Protein AF-A0A4R0TXM8-F1 (afdb_monomer)

Foldseek 3Di:
DDDDDDDDDPDDDPDPPDWFKKKKWFFDFDADPPRDGDDTHPVDTDIDIATWDKDFDDQDPPPDDDDPPPDRFGKIKIKGQPLPDDDAAQIWMAGPNWTKGFHAGWDQDADPPPRDGGIIMTMITTDDDDD

Secondary structure (DSSP, 8-state):
------------SS--SSPEEEEEEEEEEEE-TTS-EEEEEEEEEEEEEEEEEEEEPPPP---SS-SS------EEEEEES-TT----TT-EEEETTEEEEE-SPPB----TTT-----EEEEEEE-----

Structure (mmCIF, N/CA/C/O backbone):
data_AF-A0A4R0TXM8-F1
#
_entry.id   AF-A0A4R0TXM8-F1
#
loop_
_atom_site.group_PDB
_atom_site.id
_atom_site.type_symbol
_atom_site.label_atom_id
_atom_site.label_alt_id
_atom_site.label_comp_id
_atom_site.label_asym_id
_atom_site.label_entity_id
_atom_site.label_seq_id
_atom_site.pdbx_PDB_ins_code
_atom_site.Cartn_x
_atom_site.Cartn_y
_atom_site.Cartn_z
_atom_site.occupancy
_atom_site.B_iso_or_equiv
_atom_site.auth_seq_id
_atom_site.auth_comp_id
_atom_site.auth_asym_id
_atom_site.auth_atom_id
_atom_site.pdbx_PDB_model_num
ATOM 1 N N . MET A 1 1 ? 38.675 -36.722 -15.580 1.00 37.25 1 MET A N 1
ATOM 2 C CA . MET A 1 1 ? 37.776 -35.815 -14.841 1.00 37.25 1 MET A CA 1
ATOM 3 C C . MET A 1 1 ? 36.742 -35.342 -15.838 1.00 37.25 1 MET A C 1
ATOM 5 O O . MET A 1 1 ? 37.075 -34.508 -16.662 1.00 37.25 1 MET A O 1
ATOM 9 N N . ASN A 1 2 ? 35.555 -35.946 -15.810 1.00 38.28 2 ASN A N 1
ATOM 10 C CA . ASN A 1 2 ? 34.403 -35.524 -16.599 1.00 38.28 2 ASN A CA 1
ATOM 11 C C . ASN A 1 2 ? 33.319 -35.141 -15.596 1.00 38.28 2 ASN A C 1
ATOM 13 O O . ASN A 1 2 ? 32.931 -35.982 -14.789 1.00 38.28 2 ASN A O 1
ATOM 17 N N . PHE A 1 3 ? 32.871 -33.893 -15.644 1.00 38.62 3 PHE A N 1
ATOM 18 C CA . PHE A 1 3 ? 31.645 -33.450 -14.994 1.00 38.62 3 PHE A CA 1
ATOM 19 C C . PHE A 1 3 ? 30.861 -32.647 -16.024 1.00 38.62 3 PHE A C 1
ATOM 21 O O . PHE A 1 3 ? 30.883 -31.421 -16.038 1.00 38.62 3 PHE A O 1
ATOM 28 N N . GLU A 1 4 ? 30.225 -33.376 -16.933 1.00 55.84 4 GLU A N 1
ATOM 29 C CA . GLU A 1 4 ? 29.001 -32.914 -17.569 1.00 55.84 4 GLU A CA 1
ATOM 30 C C . GLU A 1 4 ? 27.861 -33.569 -16.790 1.00 55.84 4 GLU A C 1
ATOM 32 O O . GLU A 1 4 ? 27.666 -34.774 -16.913 1.00 55.84 4 GLU A O 1
ATOM 37 N N . ASP A 1 5 ? 27.168 -32.807 -15.944 1.00 40.12 5 ASP A N 1
ATOM 38 C CA . ASP A 1 5 ? 25.752 -33.039 -15.650 1.00 40.12 5 ASP A CA 1
ATOM 39 C C . ASP A 1 5 ? 25.155 -31.794 -14.974 1.00 40.12 5 ASP A C 1
ATOM 41 O O . ASP A 1 5 ? 25.693 -31.318 -13.978 1.00 40.12 5 ASP A O 1
ATOM 45 N N . SER A 1 6 ? 24.084 -31.275 -15.585 1.00 38.06 6 SER A N 1
ATOM 46 C CA . SER A 1 6 ? 22.894 -30.633 -15.004 1.00 38.06 6 SER A CA 1
ATOM 47 C C . SER A 1 6 ? 23.074 -29.690 -13.793 1.00 38.06 6 SER A C 1
ATOM 49 O O . SER A 1 6 ? 23.612 -30.041 -12.755 1.00 38.06 6 SER A O 1
ATOM 51 N N . VAL A 1 7 ? 22.528 -28.473 -13.797 1.00 38.50 7 VAL A N 1
ATOM 52 C CA . VAL A 1 7 ? 21.083 -28.251 -13.647 1.00 38.50 7 VAL A CA 1
ATOM 53 C C . VAL A 1 7 ? 20.725 -26.800 -14.020 1.00 38.50 7 VAL A C 1
ATOM 55 O O . VAL A 1 7 ? 21.349 -25.837 -13.583 1.00 38.50 7 VAL A O 1
ATOM 58 N N . LEU A 1 8 ? 19.677 -26.698 -14.835 1.00 42.28 8 LEU A N 1
ATOM 59 C CA . LEU A 1 8 ? 18.726 -25.598 -15.015 1.00 42.28 8 LEU A CA 1
ATOM 60 C C . LEU A 1 8 ? 18.584 -24.641 -13.814 1.00 42.28 8 LEU A C 1
ATOM 62 O O . LEU A 1 8 ? 18.239 -25.068 -12.718 1.00 42.28 8 LEU A O 1
ATOM 66 N N . GLY A 1 9 ? 18.716 -23.334 -14.045 1.00 36.84 9 GLY A N 1
ATOM 67 C CA . GLY A 1 9 ? 18.382 -22.339 -13.023 1.00 36.84 9 GLY A CA 1
ATOM 68 C C . GLY A 1 9 ? 18.634 -20.894 -13.436 1.00 36.84 9 GLY A C 1
ATOM 69 O O . GLY A 1 9 ? 19.246 -20.146 -12.683 1.00 36.84 9 GLY A O 1
ATOM 70 N N . MET A 1 10 ? 18.179 -20.474 -14.621 1.00 41.38 10 MET A N 1
ATOM 71 C CA . MET A 1 10 ? 18.057 -19.043 -14.939 1.00 41.38 10 MET A CA 1
ATOM 72 C C . MET A 1 10 ? 16.809 -18.448 -14.268 1.00 41.38 10 MET A C 1
ATOM 74 O O . MET A 1 10 ? 15.976 -17.863 -14.934 1.00 41.38 10 MET A O 1
ATOM 78 N N . GLU A 1 11 ? 16.646 -18.631 -12.960 1.00 50.06 11 GLU A N 1
ATOM 79 C CA . GLU A 1 11 ? 15.506 -18.130 -12.184 1.00 50.06 11 GLU A CA 1
ATOM 80 C C . GLU A 1 11 ? 15.978 -17.932 -10.733 1.00 50.06 11 GLU A C 1
ATOM 82 O O . GLU A 1 11 ? 15.887 -18.852 -9.936 1.00 50.06 11 GLU A O 1
ATOM 87 N N . THR A 1 12 ? 16.581 -16.778 -10.426 1.00 47.56 12 THR A N 1
ATOM 88 C CA . THR A 1 12 ? 16.447 -16.015 -9.161 1.00 47.56 12 THR A CA 1
ATOM 89 C C . THR A 1 12 ? 17.508 -14.912 -9.150 1.00 47.56 12 THR A C 1
ATOM 91 O O . THR A 1 12 ? 18.613 -15.076 -8.629 1.00 47.56 12 THR A O 1
ATOM 94 N N . GLY A 1 13 ? 17.186 -13.769 -9.758 1.00 48.81 13 GLY A N 1
ATOM 95 C CA . GLY A 1 13 ? 17.919 -12.534 -9.486 1.00 48.81 13 GLY A CA 1
ATOM 96 C C . GLY A 1 13 ? 17.797 -12.187 -8.001 1.00 48.81 13 GLY A C 1
ATOM 97 O O . GLY A 1 13 ? 16.721 -12.362 -7.443 1.00 48.81 13 GLY A O 1
ATOM 98 N N . LEU A 1 14 ? 18.905 -11.758 -7.381 1.00 53.94 14 LEU A N 1
ATOM 99 C CA . LEU A 1 14 ? 19.012 -11.126 -6.053 1.00 53.94 14 LEU A CA 1
ATOM 100 C C . LEU A 1 14 ? 17.761 -11.286 -5.164 1.00 53.94 14 LEU A C 1
ATOM 102 O O . LEU A 1 14 ? 16.977 -10.350 -5.008 1.00 53.94 14 LEU A O 1
ATOM 106 N N . GLY A 1 15 ? 17.554 -12.481 -4.606 1.00 58.78 15 GLY A N 1
ATOM 107 C CA . GLY A 1 15 ? 16.426 -12.722 -3.711 1.00 58.78 15 GLY A CA 1
ATOM 108 C C . GLY A 1 15 ? 16.522 -11.817 -2.481 1.00 58.78 15 GLY A C 1
ATOM 109 O O . GLY A 1 15 ? 17.543 -11.815 -1.793 1.00 58.78 15 GLY A O 1
ATOM 110 N N . MET A 1 16 ? 15.474 -11.042 -2.193 1.00 63.03 16 MET A N 1
ATOM 111 C CA . MET A 1 16 ? 15.383 -10.290 -0.940 1.00 63.03 16 MET A CA 1
ATOM 112 C C . MET A 1 16 ? 15.140 -11.286 0.202 1.00 63.03 16 MET A C 1
ATOM 114 O O . MET A 1 16 ? 14.016 -11.713 0.433 1.00 63.03 16 MET A O 1
ATOM 118 N N . SER A 1 17 ? 16.201 -11.696 0.898 1.00 69.94 17 SER A N 1
ATOM 119 C CA . SER A 1 17 ? 16.158 -12.790 1.883 1.00 69.94 17 SER A CA 1
ATOM 120 C C . SER A 1 17 ? 15.519 -12.427 3.228 1.00 69.94 17 SER A C 1
ATOM 122 O O . SER A 1 17 ? 15.364 -13.295 4.081 1.00 69.94 17 SER A O 1
ATOM 124 N N . SER A 1 18 ? 15.197 -11.153 3.451 1.00 81.44 18 SER A N 1
ATOM 125 C CA . SER A 1 18 ? 14.643 -10.642 4.708 1.00 81.44 18 SER A CA 1
ATOM 126 C C . SER A 1 18 ? 13.478 -9.697 4.423 1.00 81.44 18 SER A C 1
ATOM 128 O O . SER A 1 18 ? 13.570 -8.493 4.666 1.00 81.44 18 SER A O 1
ATOM 130 N N . LEU A 1 19 ? 12.399 -10.242 3.863 1.00 89.38 19 LEU A N 1
ATOM 131 C CA . LEU A 1 19 ? 11.154 -9.506 3.680 1.00 89.38 19 LEU A CA 1
ATOM 132 C C . LEU A 1 19 ? 10.299 -9.561 4.945 1.00 89.38 19 LEU A C 1
ATOM 134 O O . LEU A 1 19 ? 10.306 -10.538 5.692 1.00 89.38 19 LEU A O 1
ATOM 138 N N . THR A 1 20 ? 9.536 -8.499 5.158 1.00 91.81 20 THR A N 1
ATOM 139 C CA . THR A 1 20 ? 8.565 -8.398 6.240 1.00 91.81 20 THR A CA 1
ATOM 140 C C . THR A 1 20 ? 7.205 -8.873 5.728 1.00 91.81 20 THR A C 1
ATOM 142 O O . THR A 1 20 ? 6.760 -8.380 4.686 1.00 91.81 20 THR A O 1
ATOM 145 N N . PRO A 1 21 ? 6.514 -9.785 6.437 1.00 93.31 21 PRO A N 1
ATOM 146 C CA . PRO A 1 21 ? 5.146 -10.157 6.104 1.00 93.31 21 PRO A CA 1
ATOM 147 C C . PRO A 1 21 ? 4.195 -8.989 6.378 1.00 93.31 21 PRO A C 1
ATOM 149 O O . PRO A 1 21 ? 4.268 -8.326 7.413 1.00 93.31 21 PRO A O 1
ATOM 152 N N . MET A 1 22 ? 3.288 -8.745 5.441 1.00 95.31 22 MET A N 1
ATOM 153 C CA . MET A 1 22 ? 2.360 -7.620 5.454 1.00 95.31 22 MET A CA 1
ATOM 154 C C . MET A 1 22 ? 0.972 -8.065 5.007 1.00 95.31 22 MET A C 1
ATOM 156 O O . MET A 1 22 ? 0.789 -9.094 4.343 1.00 95.31 22 MET A O 1
ATOM 160 N N . ILE A 1 23 ? -0.027 -7.265 5.369 1.00 96.56 23 ILE A N 1
ATOM 161 C CA . ILE A 1 23 ? -1.412 -7.495 4.970 1.00 96.56 23 ILE A CA 1
ATOM 162 C C . ILE A 1 23 ? -1.946 -6.234 4.307 1.00 96.56 23 ILE A C 1
ATOM 164 O O . ILE A 1 23 ? -2.042 -5.197 4.953 1.00 96.56 23 ILE A O 1
ATOM 168 N N . ARG A 1 24 ? -2.343 -6.333 3.040 1.00 96.44 24 ARG A N 1
ATOM 169 C CA . ARG A 1 24 ? -3.157 -5.315 2.380 1.00 96.44 24 ARG A CA 1
ATOM 170 C C . ARG A 1 24 ? -4.618 -5.545 2.747 1.00 96.44 24 ARG A C 1
ATOM 172 O O . ARG A 1 24 ? -5.119 -6.664 2.643 1.00 96.44 24 ARG A O 1
ATOM 179 N N . GLN A 1 25 ? -5.292 -4.476 3.140 1.00 96.88 25 GLN A N 1
ATOM 180 C CA . GLN A 1 25 ? -6.727 -4.384 3.349 1.00 96.88 25 GLN A CA 1
ATOM 181 C C . GLN A 1 25 ? -7.294 -3.368 2.362 1.00 96.88 25 GLN A C 1
ATOM 183 O O . GLN A 1 25 ? -6.772 -2.258 2.245 1.00 96.88 25 GLN A O 1
ATOM 188 N N . ARG A 1 26 ? -8.372 -3.737 1.677 1.00 95.50 26 ARG A N 1
ATOM 189 C CA . ARG A 1 26 ? -9.125 -2.832 0.807 1.00 95.50 26 ARG A CA 1
ATOM 190 C C . ARG A 1 26 ? -10.576 -2.798 1.255 1.00 95.50 26 ARG A C 1
ATOM 192 O O . ARG A 1 26 ? -11.189 -3.854 1.395 1.00 95.50 26 ARG A O 1
ATOM 199 N N . ALA A 1 27 ? -11.110 -1.605 1.483 1.00 93.00 27 ALA A N 1
ATOM 200 C CA . ALA A 1 27 ? -12.522 -1.443 1.797 1.00 93.00 27 ALA A CA 1
ATOM 201 C C . ALA A 1 27 ? -13.393 -1.926 0.632 1.00 93.00 27 ALA A C 1
ATOM 203 O O . ALA A 1 27 ? -13.014 -1.814 -0.539 1.00 93.00 27 ALA A O 1
ATOM 204 N N . LYS A 1 28 ? -14.582 -2.434 0.943 1.00 90.19 28 LYS A N 1
ATOM 205 C CA . LYS A 1 28 ? -15.578 -2.708 -0.093 1.00 90.19 28 LYS A CA 1
ATOM 206 C C . LYS A 1 28 ? -16.284 -1.399 -0.452 1.00 90.19 28 LYS A C 1
ATOM 208 O O . LYS A 1 28 ? -16.637 -0.643 0.452 1.00 90.19 28 LYS A O 1
ATOM 213 N N . PRO A 1 29 ? -16.511 -1.107 -1.743 1.00 86.56 29 PRO A N 1
ATOM 214 C CA . PRO A 1 29 ? -17.255 0.085 -2.118 1.00 86.56 29 PRO A CA 1
ATOM 215 C C . PRO A 1 29 ? -18.712 -0.048 -1.662 1.00 86.56 29 PRO A C 1
ATOM 217 O O . PRO A 1 29 ? -19.369 -1.048 -1.959 1.00 86.56 29 PRO A O 1
ATOM 220 N N . VAL A 1 30 ? -19.233 0.973 -0.985 1.00 84.69 30 VAL A N 1
ATOM 221 C CA . VAL A 1 30 ? -20.664 1.095 -0.693 1.00 84.69 30 VAL A CA 1
ATOM 222 C C . VAL A 1 30 ? -21.323 1.788 -1.878 1.00 84.69 30 VAL A C 1
ATOM 224 O O . VAL A 1 30 ? -21.125 2.982 -2.122 1.00 84.69 30 VAL A O 1
ATOM 227 N N . ILE A 1 31 ? -22.081 1.011 -2.648 1.00 83.62 31 ILE A N 1
ATOM 228 C CA . ILE A 1 31 ? -22.742 1.468 -3.871 1.00 83.62 31 ILE A CA 1
ATOM 229 C C . ILE A 1 31 ? -24.186 1.843 -3.536 1.00 83.62 31 ILE A C 1
ATOM 231 O O . ILE A 1 31 ? -24.949 1.008 -3.053 1.00 83.62 31 ILE A O 1
ATOM 235 N N . GLY A 1 32 ? -24.550 3.099 -3.790 1.00 76.12 32 GLY A N 1
ATOM 236 C CA . GLY A 1 32 ? -25.921 3.588 -3.646 1.00 76.12 32 GLY A CA 1
ATOM 237 C C . GLY A 1 32 ? -26.717 3.508 -4.950 1.00 76.12 32 GLY A C 1
ATOM 238 O O . GLY A 1 32 ? -26.235 3.022 -5.981 1.00 76.12 32 GLY A O 1
ATOM 239 N N . ASP A 1 33 ? -27.942 4.030 -4.918 1.00 74.25 33 ASP A N 1
ATOM 240 C CA . ASP A 1 33 ? -28.801 4.093 -6.100 1.00 74.25 33 ASP A CA 1
ATOM 241 C C . ASP A 1 33 ? -28.110 4.868 -7.237 1.00 74.25 33 ASP A C 1
ATOM 243 O O . ASP A 1 33 ? -27.583 5.963 -7.048 1.00 74.25 33 ASP A O 1
ATOM 247 N N . GLY A 1 34 ? -28.089 4.279 -8.437 1.00 76.38 34 GLY A N 1
ATOM 248 C CA . GLY A 1 34 ? -27.414 4.855 -9.607 1.00 76.38 34 GLY A CA 1
ATOM 249 C C . GLY A 1 34 ? -25.960 4.413 -9.823 1.00 76.38 34 GLY A C 1
ATOM 250 O O . GLY A 1 34 ? -25.297 4.972 -10.692 1.00 76.38 34 GLY A O 1
ATOM 251 N N . ASN A 1 35 ? -25.475 3.394 -9.098 1.00 75.50 35 ASN A N 1
ATOM 252 C CA . ASN A 1 35 ? -24.128 2.816 -9.256 1.00 75.50 35 ASN A CA 1
ATOM 253 C C . ASN A 1 35 ? -22.979 3.780 -8.889 1.00 75.50 35 ASN A C 1
ATOM 255 O O . ASN A 1 35 ? -21.855 3.648 -9.376 1.00 75.50 35 ASN A O 1
ATOM 259 N N . LEU A 1 36 ? -23.272 4.762 -8.037 1.00 74.62 36 LEU A N 1
ATOM 260 C CA . LEU A 1 36 ? -22.299 5.701 -7.490 1.00 74.62 36 LEU A CA 1
ATOM 261 C C . LEU A 1 36 ? -21.742 5.144 -6.171 1.00 74.62 36 LE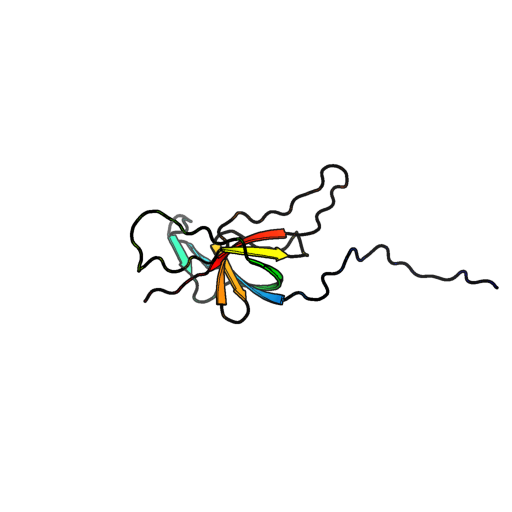U A C 1
ATOM 263 O O . LEU A 1 36 ? -22.492 4.604 -5.355 1.00 74.62 36 LEU A O 1
ATOM 267 N N . VAL A 1 37 ? -20.425 5.258 -5.979 1.00 78.06 37 VAL A N 1
ATOM 268 C CA . VAL A 1 37 ? -19.752 4.883 -4.726 1.00 78.06 37 VAL A CA 1
ATOM 269 C C . VAL A 1 37 ? -19.803 6.085 -3.791 1.00 78.06 37 VAL A C 1
ATOM 271 O O . VAL A 1 37 ? -19.278 7.144 -4.134 1.00 78.06 37 VAL A O 1
ATOM 274 N N . TYR A 1 38 ? -20.453 5.928 -2.641 1.00 75.88 38 TYR A N 1
ATOM 275 C CA . TYR A 1 38 ? -20.643 7.018 -1.676 1.00 75.88 38 TYR A CA 1
ATOM 276 C C . TYR A 1 38 ? -19.788 6.868 -0.423 1.00 75.88 38 TYR A C 1
ATOM 278 O O . TYR A 1 38 ? -19.543 7.864 0.252 1.00 75.88 38 TYR A O 1
ATOM 286 N N . ASP A 1 39 ? -19.360 5.644 -0.114 1.00 81.31 39 ASP A N 1
ATOM 287 C CA . ASP A 1 39 ? -18.600 5.343 1.094 1.00 81.31 39 ASP A CA 1
ATOM 288 C C . ASP A 1 39 ? -17.742 4.077 0.925 1.00 81.31 39 ASP A C 1
ATOM 290 O O . ASP A 1 39 ? -17.874 3.329 -0.052 1.00 81.31 39 ASP A O 1
ATOM 294 N N . GLU A 1 40 ? -16.868 3.843 1.897 1.00 85.88 40 GLU A N 1
ATOM 295 C CA . GLU A 1 40 ? -15.959 2.707 1.993 1.00 85.88 40 GLU A CA 1
ATOM 296 C C . GLU A 1 40 ? -16.295 1.853 3.225 1.00 85.88 40 GLU A C 1
ATOM 298 O O . GLU A 1 40 ? -16.121 2.285 4.365 1.00 85.88 40 GLU A O 1
ATOM 303 N N . ASP A 1 41 ? -16.725 0.606 3.014 1.00 87.44 41 ASP A N 1
ATOM 304 C CA . ASP A 1 41 ? -16.978 -0.328 4.112 1.00 87.44 41 ASP A CA 1
ATOM 305 C C . ASP A 1 41 ? -15.685 -1.034 4.538 1.00 87.44 41 ASP A C 1
ATOM 307 O O . ASP A 1 41 ? -15.130 -1.880 3.826 1.00 87.44 41 ASP A O 1
ATOM 311 N N . TRP A 1 42 ? -15.221 -0.678 5.735 1.00 89.19 42 TRP A N 1
ATOM 312 C CA . TRP A 1 42 ? -14.051 -1.255 6.396 1.00 89.19 42 TRP A CA 1
ATOM 313 C C . TRP A 1 42 ? -14.399 -2.374 7.392 1.00 89.19 42 TRP A C 1
ATOM 315 O O . TRP A 1 42 ? -13.496 -2.889 8.051 1.00 89.19 42 TRP A O 1
ATOM 325 N N . SER A 1 43 ? -15.674 -2.760 7.519 1.00 89.38 43 SER A N 1
ATOM 326 C CA . SER A 1 43 ? -16.132 -3.788 8.470 1.00 89.38 43 SER A CA 1
ATOM 327 C C . SER A 1 43 ? -15.719 -5.202 8.052 1.00 89.38 43 SER A C 1
ATOM 329 O O . SER A 1 43 ? -15.479 -6.055 8.905 1.00 89.38 43 SER A O 1
ATOM 331 N N . ASP A 1 44 ? -15.618 -5.445 6.743 1.00 90.25 44 ASP A N 1
ATOM 332 C CA . ASP A 1 44 ? -15.161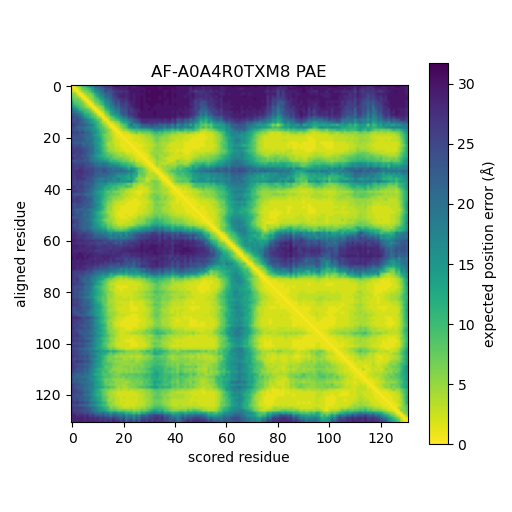 -6.707 6.148 1.00 90.25 44 ASP A CA 1
ATOM 333 C C . ASP A 1 44 ? -14.267 -6.430 4.921 1.00 90.25 44 ASP A C 1
ATOM 335 O O . ASP A 1 44 ? -14.704 -6.586 3.772 1.00 90.25 44 ASP A O 1
ATOM 339 N N . PRO A 1 45 ? -13.031 -5.941 5.141 1.00 93.94 45 PRO A N 1
ATOM 340 C CA . PRO A 1 45 ? -12.147 -5.537 4.060 1.00 93.94 45 PRO A CA 1
ATOM 341 C C . PRO A 1 45 ? -11.580 -6.749 3.313 1.00 93.94 45 PRO A C 1
ATOM 343 O O . PRO A 1 45 ? -11.312 -7.805 3.885 1.00 93.94 45 PRO A O 1
ATOM 346 N N . GLU A 1 46 ? -11.310 -6.575 2.022 1.00 95.69 46 GLU A N 1
ATOM 347 C CA . GLU A 1 46 ? -10.617 -7.571 1.211 1.00 95.69 46 GLU A CA 1
ATOM 348 C 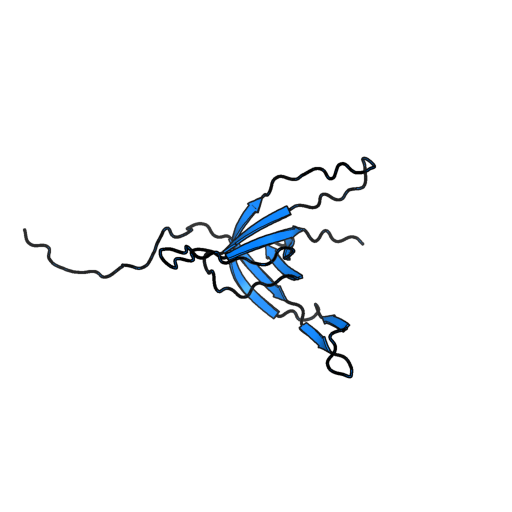C . GLU A 1 46 ? -9.150 -7.687 1.650 1.00 95.69 46 GLU A C 1
ATOM 350 O O . GLU A 1 46 ? -8.399 -6.705 1.630 1.00 95.69 46 GLU A O 1
ATOM 355 N N . ILE A 1 47 ? -8.743 -8.904 2.015 1.00 96.00 47 ILE A N 1
ATOM 356 C CA . ILE A 1 47 ? -7.424 -9.205 2.573 1.00 96.00 47 ILE A CA 1
ATOM 357 C C . ILE A 1 47 ? -6.510 -9.837 1.522 1.00 96.00 47 ILE A C 1
ATOM 359 O O . ILE A 1 47 ? -6.813 -10.904 0.990 1.00 96.00 47 ILE A O 1
ATOM 363 N N . LEU A 1 48 ? -5.328 -9.250 1.326 1.00 96.88 48 LEU A N 1
ATOM 364 C CA . LEU A 1 48 ? -4.239 -9.827 0.536 1.00 96.88 48 LEU A CA 1
ATOM 365 C C . LEU A 1 48 ? -2.960 -9.889 1.381 1.00 96.88 48 LEU A C 1
ATOM 367 O O . LEU A 1 48 ? -2.476 -8.872 1.871 1.00 96.88 48 LEU A O 1
ATOM 371 N N . ARG A 1 49 ? -2.405 -11.091 1.562 1.00 96.25 49 ARG A N 1
ATOM 372 C CA . ARG A 1 49 ? -1.133 -11.301 2.276 1.00 96.25 49 ARG A CA 1
ATOM 373 C C . ARG A 1 49 ? 0.029 -11.242 1.298 1.00 96.25 49 ARG A C 1
ATOM 375 O O . ARG A 1 49 ? -0.060 -11.823 0.219 1.00 96.25 49 ARG A O 1
ATOM 382 N N . PHE A 1 50 ? 1.105 -10.571 1.688 1.00 94.69 50 PHE A N 1
ATOM 383 C CA . PHE A 1 50 ? 2.303 -10.446 0.868 1.00 94.69 50 PHE A CA 1
ATOM 384 C C . PHE A 1 50 ? 3.540 -10.166 1.716 1.00 94.69 50 PHE A C 1
ATOM 386 O O . PHE A 1 50 ? 3.449 -9.999 2.930 1.00 94.69 50 PHE A O 1
ATOM 393 N N . GLU A 1 51 ? 4.695 -10.111 1.063 1.00 93.62 51 GLU A N 1
ATOM 394 C CA . GLU A 1 51 ? 5.972 -9.803 1.691 1.00 93.62 51 GLU A CA 1
ATOM 395 C C . GLU A 1 51 ? 6.623 -8.610 0.989 1.00 93.62 51 GLU A C 1
ATOM 397 O O . GLU A 1 51 ? 6.582 -8.497 -0.239 1.00 93.62 51 GLU A O 1
ATOM 402 N N . GLY A 1 52 ? 7.211 -7.707 1.768 1.00 92.62 52 GLY A N 1
ATOM 403 C CA . GLY A 1 52 ? 7.819 -6.485 1.253 1.00 92.62 52 GLY A CA 1
ATOM 404 C C . GLY A 1 52 ? 8.878 -5.917 2.188 1.00 92.62 52 GLY A C 1
ATOM 405 O O . GLY A 1 52 ? 9.166 -6.463 3.251 1.00 92.62 52 GLY A O 1
ATOM 406 N N . TYR A 1 53 ? 9.454 -4.794 1.792 1.00 91.06 53 TYR A N 1
ATOM 407 C CA . TYR A 1 53 ? 10.427 -4.040 2.566 1.00 91.06 53 TYR A CA 1
ATOM 408 C C . TYR A 1 53 ? 9.928 -2.608 2.769 1.00 91.06 53 TYR A C 1
ATOM 410 O O . TYR A 1 53 ? 9.406 -1.986 1.844 1.00 91.06 53 TYR A O 1
ATOM 418 N N . LEU A 1 54 ? 10.086 -2.094 3.989 1.00 89.12 54 LEU A N 1
ATOM 419 C CA . LEU A 1 54 ? 9.796 -0.705 4.327 1.00 89.12 54 LEU A CA 1
ATOM 420 C C . LEU A 1 54 ? 11.087 0.102 4.358 1.00 89.12 54 LEU A C 1
ATOM 422 O O . LEU A 1 54 ? 12.012 -0.214 5.105 1.00 89.12 54 LEU A O 1
ATOM 426 N N . TYR A 1 55 ? 11.091 1.207 3.6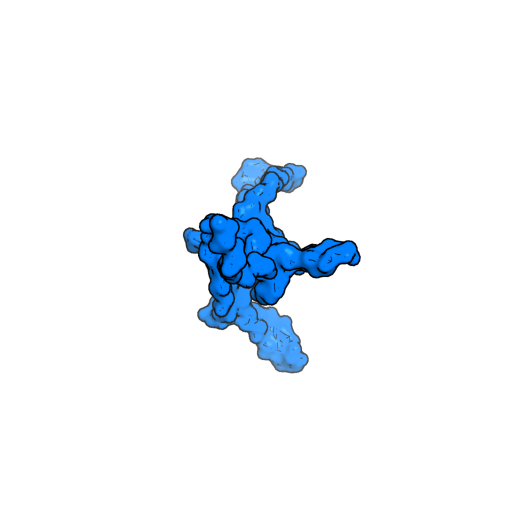29 1.00 85.00 55 TYR A N 1
ATOM 427 C CA . TYR A 1 55 ? 12.122 2.225 3.696 1.00 85.00 55 TYR A CA 1
ATOM 428 C C . TYR A 1 55 ? 11.545 3.494 4.326 1.00 85.00 55 TYR A C 1
ATOM 430 O O . TYR A 1 55 ? 10.508 3.996 3.899 1.00 85.00 55 TYR A O 1
ATOM 438 N N . SER A 1 56 ? 12.196 4.029 5.356 1.00 78.06 56 SER A N 1
ATOM 439 C CA . SER A 1 56 ? 11.807 5.331 5.909 1.00 78.06 56 SER A CA 1
ATOM 440 C C . SER A 1 56 ? 12.239 6.434 4.947 1.00 78.06 56 SER A C 1
ATOM 442 O O . SER A 1 56 ? 13.426 6.531 4.635 1.00 78.06 56 SER A O 1
ATOM 444 N N . ARG A 1 57 ? 11.303 7.279 4.498 1.00 66.69 57 ARG A N 1
ATOM 445 C CA . ARG A 1 57 ? 11.663 8.514 3.789 1.00 66.69 57 ARG A CA 1
ATOM 446 C C . ARG A 1 57 ? 12.049 9.568 4.828 1.00 66.69 57 ARG A C 1
ATOM 448 O O . ARG A 1 57 ? 11.563 9.542 5.958 1.00 66.69 57 ARG A O 1
ATOM 455 N N . SER A 1 58 ? 12.974 10.458 4.475 1.00 56.00 58 SER A N 1
ATOM 456 C CA . SER A 1 58 ? 13.350 11.577 5.342 1.00 56.00 58 SER A CA 1
ATOM 457 C C . SER A 1 58 ? 12.107 12.401 5.683 1.00 56.00 58 SER A C 1
ATOM 459 O O . SER A 1 58 ? 11.442 12.891 4.773 1.00 56.00 58 SER A O 1
ATOM 461 N N . SER A 1 59 ? 11.814 12.554 6.976 1.00 48.75 59 SER A N 1
ATOM 462 C CA . SER A 1 59 ? 10.758 13.442 7.470 1.00 48.75 59 SER A CA 1
ATOM 463 C C . SER A 1 59 ? 11.134 14.877 7.115 1.00 48.75 59 SER A C 1
ATOM 465 O O . SER A 1 59 ? 12.185 15.358 7.542 1.00 48.75 59 SER A O 1
ATOM 467 N N . VAL A 1 60 ? 10.309 15.560 6.327 1.00 49.66 60 VAL A N 1
ATOM 468 C CA . VAL A 1 60 ? 10.383 17.018 6.236 1.00 49.66 60 VAL A CA 1
ATOM 469 C C . VAL A 1 60 ? 9.488 17.569 7.337 1.00 49.66 60 VAL A C 1
ATOM 471 O O . VAL A 1 60 ? 8.287 17.314 7.341 1.00 49.66 60 VAL A O 1
ATOM 474 N N . ASP A 1 61 ? 10.066 18.286 8.306 1.00 40.78 61 ASP A N 1
ATOM 475 C CA . ASP A 1 61 ? 9.266 19.129 9.195 1.00 40.78 61 ASP A CA 1
ATOM 476 C C . ASP A 1 61 ? 8.441 20.049 8.294 1.00 40.78 61 ASP A C 1
ATOM 478 O O . ASP A 1 61 ? 8.995 20.856 7.540 1.00 40.78 61 ASP A O 1
ATOM 482 N N . SER A 1 62 ? 7.118 19.902 8.329 1.00 41.72 62 SER A N 1
ATOM 483 C CA . SER A 1 62 ? 6.211 20.819 7.651 1.00 41.72 62 SER A CA 1
ATOM 484 C C . SER A 1 62 ? 6.249 22.145 8.408 1.00 41.72 62 SER A C 1
ATOM 486 O O . SER A 1 62 ? 5.402 22.454 9.240 1.00 41.72 62 SER A O 1
ATOM 488 N N . ALA A 1 63 ? 7.295 22.934 8.157 1.00 40.44 63 ALA A N 1
ATOM 489 C CA . ALA A 1 63 ? 7.500 24.256 8.723 1.00 40.44 63 ALA A CA 1
ATOM 490 C C . ALA A 1 63 ? 6.505 25.250 8.102 1.00 40.44 63 ALA A C 1
ATOM 492 O O . ALA A 1 63 ? 6.861 26.117 7.309 1.00 40.44 63 ALA A O 1
ATOM 493 N N . ALA A 1 64 ? 5.236 25.111 8.469 1.00 41.34 64 ALA A N 1
ATOM 494 C CA . ALA A 1 64 ? 4.196 26.101 8.265 1.00 41.34 64 ALA A CA 1
ATOM 495 C C . ALA A 1 64 ? 3.310 26.137 9.519 1.00 41.34 64 ALA A C 1
ATOM 497 O O . ALA A 1 64 ? 2.317 25.431 9.624 1.00 41.34 64 ALA A O 1
ATOM 498 N N . SER A 1 65 ? 3.722 27.000 10.451 1.00 44.34 65 SER A N 1
ATOM 499 C CA . SER A 1 65 ? 2.975 27.522 11.604 1.00 44.34 65 SER A CA 1
ATOM 500 C C . SER A 1 65 ? 2.626 26.559 12.761 1.00 44.34 65 SER A C 1
ATOM 502 O O . SER A 1 65 ? 1.840 25.630 12.639 1.00 44.34 65 SER A O 1
ATOM 504 N N . GLU A 1 66 ? 3.172 26.931 13.924 1.00 47.62 66 GLU A N 1
ATOM 505 C CA . GLU A 1 66 ? 2.926 26.499 15.316 1.00 47.62 66 GLU A CA 1
ATOM 506 C C . GLU A 1 66 ? 3.550 25.180 15.844 1.00 47.62 66 GLU A C 1
ATOM 508 O O . GLU A 1 66 ? 3.516 24.153 15.174 1.00 47.62 66 GLU A O 1
ATOM 513 N N . PRO A 1 67 ? 4.136 25.174 17.071 1.00 49.88 67 PRO A N 1
ATOM 514 C CA . PRO A 1 67 ? 5.187 24.222 17.454 1.00 49.88 67 PRO A CA 1
ATOM 515 C C . PRO A 1 67 ? 4.721 23.000 18.266 1.00 49.88 67 PRO A C 1
ATOM 517 O O . PRO A 1 67 ? 5.573 22.330 18.848 1.00 49.88 67 PRO A O 1
ATOM 520 N N . ARG A 1 68 ? 3.414 22.728 18.416 1.00 46.38 68 ARG A N 1
ATOM 521 C CA . ARG A 1 68 ? 2.968 21.739 19.425 1.00 46.38 68 ARG A CA 1
ATOM 522 C C . ARG A 1 68 ? 1.941 20.684 19.042 1.00 46.38 68 ARG A C 1
ATOM 524 O O . ARG A 1 68 ? 1.848 19.729 19.799 1.00 46.38 68 ARG A O 1
ATOM 531 N N . ASP A 1 69 ? 1.264 20.787 17.902 1.00 42.91 69 ASP A N 1
ATOM 532 C CA . ASP A 1 69 ? 0.189 19.842 17.537 1.00 42.91 69 ASP A CA 1
ATOM 533 C C . ASP A 1 69 ? 0.291 19.304 16.102 1.00 42.91 69 ASP A C 1
ATOM 535 O O . ASP A 1 69 ? -0.689 18.845 15.517 1.00 42.91 69 ASP A O 1
ATOM 539 N N . GLN A 1 70 ? 1.485 19.311 15.510 1.00 44.06 70 GLN A N 1
ATOM 540 C CA . GLN A 1 70 ? 1.694 18.579 14.265 1.00 44.06 70 GLN A CA 1
ATOM 541 C C . GLN A 1 70 ? 2.003 17.125 14.615 1.00 44.06 70 GLN A C 1
ATOM 543 O O . GLN A 1 70 ? 3.145 16.765 14.898 1.00 44.06 70 GLN A O 1
ATOM 548 N N . GLY A 1 71 ? 0.953 16.297 14.659 1.00 44.72 71 GLY A N 1
ATOM 549 C CA . GLY A 1 71 ? 1.100 14.847 14.707 1.00 44.72 71 GLY A CA 1
ATOM 550 C C . GLY A 1 71 ? 2.098 14.430 13.633 1.00 44.72 71 GLY A C 1
ATOM 551 O O . GLY A 1 71 ? 1.927 14.784 12.471 1.00 44.72 71 GLY A O 1
ATOM 552 N N . THR A 1 72 ? 3.182 13.767 14.033 1.00 48.84 72 THR A N 1
ATOM 553 C CA . THR A 1 72 ? 4.247 13.348 13.121 1.00 48.84 72 THR A CA 1
ATOM 554 C C . THR A 1 72 ? 3.643 12.494 12.011 1.00 48.84 72 THR A C 1
ATOM 556 O O . THR A 1 72 ? 3.335 11.321 12.225 1.00 48.84 72 THR A O 1
ATOM 559 N N . VAL A 1 73 ? 3.453 13.084 10.831 1.00 57.50 73 VAL A N 1
ATOM 560 C CA . VAL A 1 73 ? 3.082 12.349 9.625 1.00 57.50 73 VAL A CA 1
ATOM 561 C C . VAL A 1 73 ? 4.329 11.576 9.223 1.00 57.50 73 VAL A C 1
ATOM 563 O O . VAL A 1 73 ? 5.296 12.133 8.710 1.00 57.50 73 VAL A O 1
ATOM 566 N N . SER A 1 74 ? 4.367 10.301 9.598 1.00 65.81 74 SER A N 1
ATOM 567 C CA . SER A 1 74 ? 5.469 9.429 9.217 1.00 65.81 74 SER A CA 1
ATOM 568 C C . SER A 1 74 ? 5.248 8.973 7.783 1.00 65.81 74 SER A C 1
ATOM 570 O O . SER A 1 74 ? 4.306 8.228 7.516 1.00 65.81 74 SER A O 1
ATOM 572 N N . ASP A 1 75 ? 6.154 9.371 6.894 1.00 80.38 75 ASP A N 1
ATOM 573 C CA . ASP A 1 75 ? 6.178 8.917 5.508 1.00 80.38 75 ASP A CA 1
ATOM 574 C C . ASP A 1 75 ? 7.136 7.731 5.350 1.00 80.38 75 ASP A C 1
ATOM 576 O O . ASP A 1 75 ? 8.313 7.764 5.742 1.00 80.38 75 ASP A O 1
ATOM 580 N N . LYS A 1 76 ? 6.645 6.649 4.748 1.00 88.12 76 LYS A N 1
ATOM 581 C CA . LYS A 1 76 ? 7.452 5.479 4.391 1.00 88.12 76 LYS A CA 1
ATOM 582 C C . LYS A 1 76 ? 7.238 5.105 2.936 1.00 88.12 76 LYS A C 1
ATOM 584 O O . LYS A 1 76 ? 6.223 5.419 2.332 1.00 88.12 76 LYS A O 1
ATOM 589 N N . GLN A 1 77 ? 8.209 4.400 2.380 1.00 91.25 77 GLN A N 1
ATOM 590 C CA . GLN A 1 77 ? 8.109 3.792 1.068 1.00 91.25 77 GLN A CA 1
ATOM 591 C C . GLN A 1 77 ? 8.059 2.275 1.220 1.00 91.25 77 GLN A C 1
ATOM 593 O O . GLN A 1 77 ? 8.893 1.673 1.899 1.00 91.25 77 GLN A O 1
ATOM 598 N N . LEU A 1 78 ? 7.062 1.666 0.593 1.00 92.50 78 LEU A N 1
ATOM 599 C CA . LEU A 1 78 ? 6.912 0.229 0.464 1.00 92.50 78 LEU A CA 1
ATOM 600 C C . LEU A 1 78 ? 7.576 -0.236 -0.828 1.00 92.50 78 LEU A C 1
ATOM 602 O O . LEU A 1 78 ? 7.317 0.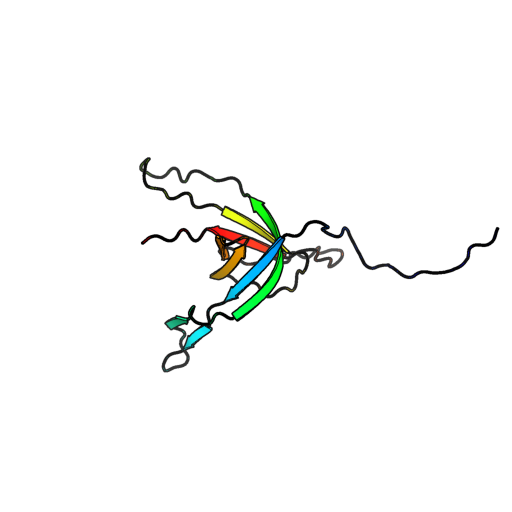325 -1.889 1.00 92.50 78 LEU A O 1
ATOM 606 N N . ILE A 1 79 ? 8.382 -1.288 -0.739 1.00 93.19 79 ILE A N 1
ATOM 607 C CA . ILE A 1 79 ? 9.013 -1.955 -1.878 1.00 93.19 79 ILE A CA 1
ATOM 608 C C . ILE A 1 79 ? 8.601 -3.429 -1.854 1.00 93.19 79 ILE A C 1
ATOM 610 O O . ILE A 1 79 ? 8.835 -4.128 -0.868 1.00 93.19 79 ILE A O 1
ATOM 614 N N . VAL A 1 80 ? 7.990 -3.912 -2.935 1.00 93.19 80 VAL A N 1
ATOM 615 C CA . VAL A 1 80 ? 7.494 -5.290 -3.068 1.00 93.19 80 VAL A CA 1
ATOM 616 C C . VAL A 1 80 ? 8.186 -5.973 -4.249 1.00 93.19 80 VAL A C 1
ATOM 618 O O . VAL A 1 80 ? 8.100 -5.451 -5.359 1.00 93.19 80 VAL A O 1
ATOM 621 N N . PRO A 1 81 ? 8.836 -7.140 -4.075 1.00 91.25 81 PRO A N 1
ATOM 622 C CA . PRO A 1 81 ? 9.475 -7.862 -5.184 1.00 91.25 81 PRO A CA 1
ATOM 623 C C . PRO A 1 81 ? 8.495 -8.322 -6.270 1.00 91.25 81 PRO A C 1
ATOM 625 O O . PRO A 1 81 ? 8.821 -8.376 -7.451 1.00 91.25 81 PRO A O 1
ATOM 628 N N . ASN A 1 82 ? 7.263 -8.655 -5.884 1.00 89.81 82 ASN A N 1
ATOM 629 C CA . ASN A 1 82 ? 6.215 -8.948 -6.851 1.00 89.81 82 ASN A CA 1
ATOM 630 C C . ASN A 1 82 ? 5.671 -7.642 -7.449 1.00 89.81 82 ASN A C 1
ATOM 632 O O . ASN A 1 82 ? 4.799 -7.004 -6.864 1.00 89.81 82 ASN A O 1
ATOM 636 N N . HIS A 1 83 ? 6.152 -7.271 -8.636 1.00 89.94 83 HIS A N 1
ATOM 637 C CA . HIS A 1 83 ? 5.719 -6.059 -9.338 1.00 89.94 83 HIS A CA 1
ATOM 638 C C . HIS A 1 83 ? 4.242 -6.072 -9.778 1.00 89.94 83 HIS A C 1
ATOM 640 O O . HIS A 1 83 ? 3.694 -5.021 -10.099 1.00 89.94 83 HIS A O 1
ATOM 646 N N . ALA A 1 84 ? 3.606 -7.246 -9.839 1.00 91.50 84 ALA A N 1
ATOM 647 C CA . ALA A 1 84 ? 2.227 -7.421 -10.297 1.00 91.50 84 ALA A CA 1
ATOM 648 C C . ALA A 1 84 ? 1.216 -7.512 -9.141 1.00 91.50 84 ALA A C 1
ATOM 650 O O . ALA A 1 84 ? 0.048 -7.829 -9.364 1.00 91.50 84 ALA A O 1
ATOM 651 N N . ILE A 1 85 ? 1.659 -7.284 -7.901 1.00 94.62 85 ILE A N 1
ATOM 652 C CA . ILE A 1 85 ? 0.781 -7.333 -6.736 1.00 94.62 85 ILE A CA 1
ATOM 653 C C . ILE A 1 85 ? -0.328 -6.274 -6.824 1.00 94.62 85 ILE A C 1
ATOM 655 O O . ILE A 1 85 ? -0.092 -5.130 -7.209 1.00 94.62 85 ILE A O 1
ATOM 659 N N . ASP A 1 86 ? -1.545 -6.651 -6.429 1.00 94.94 86 ASP A N 1
ATOM 660 C CA . ASP A 1 86 ? -2.683 -5.733 -6.391 1.00 94.94 86 ASP A CA 1
ATOM 661 C C . ASP A 1 86 ? -2.662 -4.864 -5.124 1.00 94.94 86 ASP A C 1
ATOM 663 O O . ASP A 1 86 ? -3.277 -5.190 -4.100 1.00 94.94 86 ASP A O 1
ATOM 667 N N . ILE A 1 87 ? -1.946 -3.747 -5.232 1.00 94.62 87 ILE A N 1
ATOM 668 C CA . ILE A 1 87 ? -1.930 -2.636 -4.279 1.00 94.62 87 ILE A CA 1
ATOM 669 C C . ILE A 1 87 ? -2.404 -1.384 -5.018 1.00 94.62 87 ILE A C 1
ATOM 671 O O . ILE A 1 87 ? -1.968 -1.115 -6.138 1.00 94.62 87 ILE A O 1
ATOM 675 N N . LYS A 1 88 ? -3.301 -0.616 -4.398 1.00 94.31 88 LYS A N 1
ATOM 676 C CA . LYS A 1 88 ? -3.881 0.616 -4.945 1.00 94.31 88 LYS A CA 1
ATOM 677 C C . LYS A 1 88 ? -3.850 1.741 -3.918 1.00 94.31 88 LYS A C 1
ATOM 679 O O . LYS A 1 88 ? -3.730 1.507 -2.720 1.00 94.31 88 LYS A O 1
ATOM 684 N N . VAL A 1 89 ? -3.985 2.970 -4.411 1.00 92.88 89 VAL A N 1
ATOM 685 C CA . VAL A 1 89 ? -4.193 4.155 -3.567 1.00 92.88 89 VAL A CA 1
ATOM 686 C C . VAL A 1 89 ? -5.418 3.927 -2.675 1.00 92.88 89 VAL A C 1
ATOM 688 O O . VAL A 1 89 ? -6.386 3.319 -3.127 1.00 92.88 89 VAL A O 1
ATOM 691 N N . HIS A 1 90 ? -5.357 4.409 -1.433 1.00 92.00 90 HIS A N 1
ATOM 692 C CA . HIS A 1 90 ? -6.336 4.200 -0.355 1.00 92.00 90 HIS A CA 1
ATOM 693 C C . HIS A 1 90 ? -6.360 2.805 0.286 1.00 92.00 90 HIS A C 1
ATOM 695 O O . HIS A 1 90 ? -6.981 2.652 1.339 1.00 92.00 90 HIS A O 1
ATOM 701 N N . ASP A 1 91 ? -5.623 1.819 -0.240 1.00 94.75 91 ASP A N 1
ATOM 702 C CA . ASP A 1 91 ? -5.430 0.562 0.483 1.00 94.75 91 ASP A CA 1
ATOM 703 C C . ASP A 1 91 ? -4.749 0.821 1.838 1.00 94.75 91 ASP A C 1
ATOM 705 O O . ASP A 1 91 ? -3.889 1.700 1.979 1.00 94.75 91 ASP A O 1
ATOM 709 N N . ARG A 1 92 ? -5.115 0.020 2.842 1.00 95.31 92 ARG A N 1
ATOM 710 C CA . ARG A 1 92 ? -4.425 -0.020 4.134 1.00 95.31 92 ARG A CA 1
ATOM 711 C C . ARG A 1 92 ? -3.434 -1.170 4.147 1.00 95.31 92 ARG A C 1
ATOM 713 O O . ARG A 1 92 ? -3.789 -2.295 3.812 1.00 95.31 92 ARG A O 1
ATOM 720 N N . ILE A 1 93 ? -2.206 -0.914 4.567 1.00 95.38 93 ILE A N 1
ATOM 721 C CA . ILE A 1 93 ? -1.178 -1.928 4.770 1.00 95.38 93 ILE A CA 1
ATOM 722 C C . ILE A 1 93 ? -0.945 -2.076 6.271 1.00 95.38 93 ILE A C 1
ATOM 724 O O . ILE A 1 93 ? -0.567 -1.122 6.948 1.00 95.38 93 ILE A O 1
ATOM 728 N N . ILE A 1 94 ? -1.181 -3.279 6.787 1.00 94.62 94 ILE A N 1
ATOM 729 C CA . ILE A 1 94 ? -0.922 -3.635 8.178 1.00 94.62 94 ILE A CA 1
ATOM 730 C C . ILE A 1 94 ? 0.471 -4.235 8.276 1.00 94.62 94 ILE A C 1
ATOM 732 O O . ILE A 1 94 ? 0.778 -5.229 7.608 1.00 94.62 94 ILE A O 1
ATOM 736 N N . ILE A 1 95 ? 1.301 -3.628 9.118 1.00 91.19 95 ILE A N 1
ATOM 737 C CA . ILE A 1 95 ? 2.702 -4.002 9.289 1.00 91.19 95 ILE A CA 1
ATOM 738 C C . ILE A 1 95 ? 2.995 -4.013 10.782 1.00 91.19 95 ILE A C 1
ATOM 740 O O . ILE A 1 95 ? 2.951 -2.973 11.426 1.00 91.19 95 ILE A O 1
ATOM 744 N N . ASN A 1 96 ? 3.261 -5.193 11.346 1.00 88.31 96 ASN A N 1
ATOM 745 C CA . ASN A 1 96 ? 3.537 -5.366 12.780 1.00 88.31 96 ASN A CA 1
ATOM 746 C C . ASN A 1 96 ? 2.484 -4.738 13.725 1.00 88.31 96 ASN A C 1
ATOM 748 O O . ASN A 1 96 ? 2.806 -4.383 14.853 1.0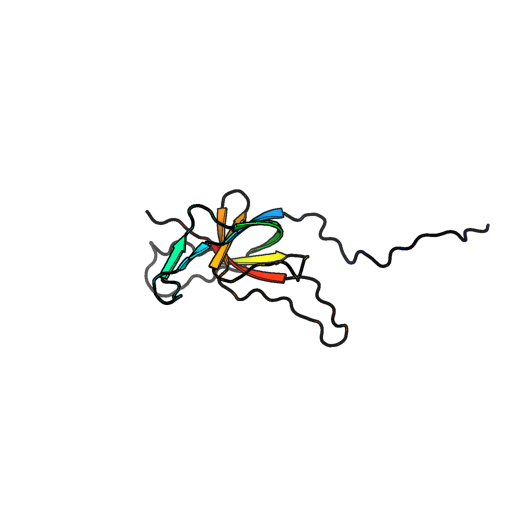0 88.31 96 ASN A O 1
ATOM 752 N N . GLY A 1 97 ? 1.228 -4.625 13.279 1.00 86.69 97 GLY A N 1
ATOM 753 C CA . GLY A 1 97 ? 0.127 -4.017 14.038 1.00 86.69 97 GLY A CA 1
ATOM 754 C C . GLY A 1 97 ? -0.147 -2.547 13.704 1.00 86.69 97 GLY A C 1
ATOM 755 O O . GLY A 1 97 ? -1.250 -2.076 13.969 1.00 86.69 97 GLY 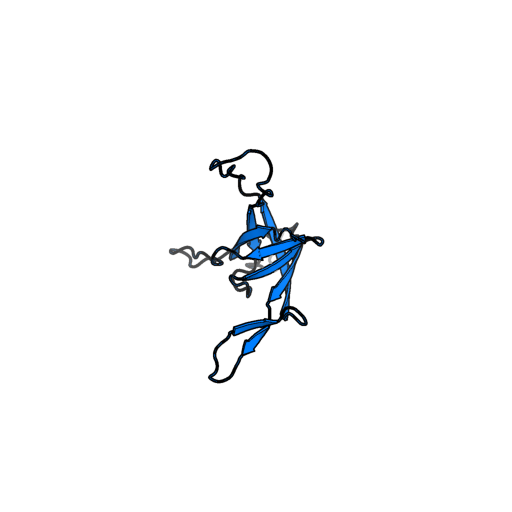A O 1
ATOM 756 N N . ASP A 1 98 ? 0.788 -1.854 13.053 1.00 89.56 98 ASP A N 1
ATOM 757 C CA . ASP A 1 98 ? 0.583 -0.485 12.580 1.00 89.56 98 ASP A CA 1
ATOM 758 C C . ASP A 1 98 ? -0.207 -0.466 11.273 1.00 89.56 98 ASP A C 1
ATOM 760 O O . ASP A 1 98 ? 0.001 -1.302 10.388 1.00 89.56 98 ASP A O 1
ATOM 764 N N . THR A 1 99 ? -1.087 0.526 11.135 1.00 92.44 99 THR A N 1
ATOM 765 C CA . THR A 1 99 ? -1.865 0.758 9.916 1.00 92.44 99 THR A CA 1
ATOM 766 C C . THR A 1 99 ? -1.262 1.901 9.111 1.00 92.44 99 THR A C 1
ATOM 768 O O . THR A 1 99 ? -1.143 3.028 9.590 1.00 92.44 99 THR A O 1
ATOM 771 N N . TRP A 1 100 ? -0.931 1.608 7.860 1.00 92.75 100 TRP A N 1
ATOM 772 C CA . TRP A 1 100 ? -0.392 2.556 6.892 1.00 92.75 100 TRP A CA 1
ATOM 773 C C . TRP A 1 100 ? -1.371 2.711 5.736 1.00 92.75 100 TRP A C 1
ATOM 775 O O . TRP A 1 100 ? -1.948 1.723 5.296 1.00 92.75 100 TRP A O 1
ATOM 785 N N . ARG A 1 101 ? -1.563 3.920 5.219 1.00 93.69 101 ARG A N 1
ATOM 786 C CA . ARG A 1 101 ? -2.393 4.182 4.040 1.00 93.69 101 ARG A CA 1
ATOM 787 C C . ARG A 1 101 ? -1.510 4.395 2.821 1.00 93.69 101 ARG A C 1
ATOM 789 O O . ARG A 1 101 ? -0.562 5.169 2.888 1.00 93.69 101 ARG A O 1
ATOM 796 N N . VAL A 1 102 ? -1.856 3.762 1.704 1.00 93.88 102 VAL A N 1
ATOM 797 C CA . VAL A 1 102 ? -1.225 4.031 0.406 1.00 93.88 102 VAL A CA 1
ATOM 798 C C . VAL A 1 102 ? -1.705 5.384 -0.113 1.00 93.88 102 VAL A C 1
ATOM 800 O O . VAL A 1 102 ? -2.891 5.552 -0.405 1.00 93.88 102 VAL A O 1
ATOM 803 N N . THR A 1 103 ? -0.797 6.349 -0.225 1.00 90.62 103 THR A N 1
ATOM 804 C CA . THR A 1 103 ? -1.102 7.723 -0.662 1.00 90.62 103 THR A CA 1
ATOM 805 C C . THR A 1 103 ? -0.590 8.012 -2.070 1.00 90.62 103 THR A C 1
ATOM 807 O O . THR A 1 103 ? -1.273 8.675 -2.848 1.00 90.62 103 THR A O 1
ATOM 810 N N . GLY A 1 104 ? 0.582 7.480 -2.429 1.00 82.75 104 GLY A N 1
ATOM 811 C CA . GLY A 1 104 ? 1.147 7.592 -3.775 1.00 82.75 104 GLY A CA 1
ATOM 812 C C . GLY A 1 104 ? 0.626 6.516 -4.724 1.00 82.75 104 GLY A C 1
ATOM 813 O O . GLY A 1 104 ? 0.273 5.415 -4.302 1.00 82.75 104 GLY A O 1
ATOM 814 N N . MET A 1 105 ? 0.612 6.817 -6.026 1.00 86.94 105 MET A N 1
ATOM 815 C CA . MET A 1 105 ? 0.282 5.825 -7.049 1.00 86.94 105 MET A CA 1
ATOM 816 C C . MET A 1 105 ? 1.355 4.727 -7.061 1.00 86.94 105 MET A C 1
ATOM 818 O O . MET A 1 105 ? 2.524 5.048 -7.284 1.00 86.94 105 MET A O 1
ATOM 822 N N . PRO A 1 106 ? 0.994 3.449 -6.845 1.00 91.44 106 PRO A N 1
ATOM 823 C CA . PRO A 1 106 ? 1.961 2.365 -6.910 1.00 91.44 106 PRO A CA 1
ATOM 824 C C . PRO A 1 106 ? 2.615 2.295 -8.293 1.00 91.44 106 PRO A C 1
ATOM 826 O O . PRO A 1 106 ? 1.925 2.279 -9.315 1.00 91.44 106 PRO A O 1
ATOM 829 N N . ALA A 1 107 ? 3.943 2.256 -8.320 1.00 91.56 107 ALA A N 1
ATOM 830 C CA . ALA A 1 107 ? 4.746 2.264 -9.533 1.00 91.56 107 ALA A CA 1
ATOM 831 C C . ALA A 1 107 ? 5.502 0.942 -9.685 1.00 91.56 107 ALA A C 1
ATOM 833 O O . ALA A 1 107 ? 6.142 0.463 -8.753 1.00 91.56 107 ALA A O 1
ATOM 834 N N . ALA A 1 108 ? 5.444 0.363 -10.880 1.00 91.25 108 ALA A N 1
ATOM 835 C CA . ALA A 1 108 ? 6.196 -0.827 -11.266 1.00 91.25 108 ALA A CA 1
ATOM 836 C C . ALA A 1 108 ? 7.056 -0.483 -12.486 1.00 91.25 108 ALA A C 1
ATOM 838 O O . ALA A 1 108 ? 6.753 -0.879 -13.617 1.00 91.25 108 ALA A O 1
ATOM 839 N N . ASP A 1 109 ? 8.082 0.337 -12.251 1.00 87.88 109 ASP A N 1
ATOM 840 C CA . ASP A 1 109 ? 8.909 0.908 -13.309 1.00 87.88 109 ASP A CA 1
ATOM 841 C C . ASP A 1 109 ? 9.555 -0.177 -14.171 1.00 87.88 109 ASP A C 1
ATOM 843 O O . ASP A 1 109 ? 10.085 -1.183 -13.689 1.00 87.88 109 ASP A O 1
ATOM 847 N N . GLN A 1 110 ? 9.506 0.049 -15.482 1.00 90.94 110 GLN A N 1
ATOM 848 C CA . GLN A 1 110 ? 10.061 -0.854 -16.474 1.00 90.94 110 GLN A CA 1
ATOM 849 C C . GLN A 1 110 ? 11.319 -0.266 -17.084 1.00 90.94 110 GLN A C 1
ATOM 851 O O . GLN A 1 110 ? 11.304 0.841 -17.619 1.00 90.94 110 GLN A O 1
ATOM 856 N N . ASN A 1 111 ? 12.390 -1.055 -17.093 1.00 85.25 111 ASN A N 1
ATOM 857 C CA . ASN A 1 111 ? 13.566 -0.711 -17.875 1.00 85.25 111 ASN A CA 1
ATOM 858 C C . ASN A 1 111 ? 13.204 -0.694 -19.380 1.00 85.25 111 ASN A C 1
ATOM 860 O O . ASN A 1 111 ? 12.780 -1.729 -19.902 1.00 85.25 111 ASN A O 1
ATOM 864 N N . PRO A 1 112 ? 13.402 0.425 -20.103 1.00 89.31 112 PRO A N 1
ATOM 865 C CA . PRO A 1 112 ? 12.998 0.544 -21.506 1.00 89.31 112 PRO A CA 1
ATOM 866 C C . PRO A 1 112 ? 13.837 -0.305 -22.474 1.00 89.31 112 PRO A C 1
ATOM 868 O O . PRO A 1 112 ? 13.389 -0.575 -23.583 1.00 89.31 112 PRO A O 1
ATOM 871 N N . PHE A 1 113 ? 15.038 -0.737 -22.082 1.00 85.06 113 PHE A N 1
ATOM 872 C CA . PHE A 1 113 ? 15.934 -1.523 -22.936 1.00 85.06 113 PHE A CA 1
ATOM 873 C C . PHE A 1 113 ? 15.741 -3.032 -22.774 1.00 85.06 113 PHE A C 1
ATOM 875 O O . PHE A 1 113 ? 15.906 -3.778 -23.734 1.00 85.06 113 PHE A O 1
ATOM 882 N N . THR A 1 114 ? 15.415 -3.491 -21.565 1.00 89.19 114 THR A N 1
ATOM 883 C CA . THR A 1 114 ? 15.331 -4.928 -21.240 1.00 89.19 114 THR A CA 1
ATOM 884 C C . THR A 1 114 ? 13.924 -5.390 -20.896 1.00 89.19 114 THR A C 1
ATOM 886 O O . THR A 1 114 ? 13.681 -6.586 -20.765 1.00 89.19 114 THR A O 1
ATOM 889 N N . GLY A 1 115 ? 12.995 -4.458 -20.688 1.00 86.50 115 GLY A N 1
ATOM 890 C CA . GLY A 1 115 ? 11.656 -4.751 -20.200 1.00 86.50 115 GLY A CA 1
ATOM 891 C C . GLY A 1 115 ? 11.607 -5.237 -18.747 1.00 86.50 115 GLY A C 1
ATOM 892 O O . GLY A 1 115 ? 10.520 -5.562 -18.271 1.00 86.50 115 GLY A O 1
ATOM 893 N N . TRP A 1 116 ? 12.743 -5.281 -18.047 1.00 84.06 1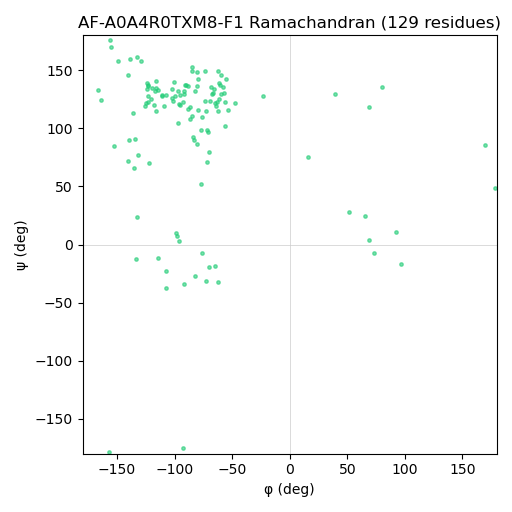16 TRP A N 1
ATOM 894 C CA . TRP A 1 116 ? 12.853 -5.795 -16.684 1.00 84.06 116 TRP A CA 1
ATOM 895 C C . TRP A 1 116 ? 12.089 -4.921 -15.679 1.00 84.06 116 TRP A C 1
ATOM 897 O O . TRP A 1 116 ? 12.200 -3.693 -15.719 1.00 84.06 116 TRP A O 1
ATOM 907 N N . ARG A 1 117 ? 11.321 -5.574 -14.791 1.00 89.00 117 ARG A N 1
ATOM 908 C CA . ARG A 1 117 ? 10.466 -4.973 -13.750 1.00 89.00 117 ARG A CA 1
ATOM 909 C C . ARG A 1 117 ? 10.670 -5.707 -12.420 1.00 89.00 117 ARG A C 1
ATOM 911 O O . ARG A 1 117 ? 10.014 -6.724 -12.181 1.00 89.00 117 ARG A O 1
ATOM 918 N N . PRO A 1 118 ? 11.608 -5.260 -11.576 1.00 84.75 118 PRO A N 1
ATOM 919 C CA . PRO A 1 118 ? 11.982 -6.022 -10.391 1.00 84.75 118 PRO A CA 1
ATOM 920 C C . PRO A 1 118 ? 11.051 -5.832 -9.198 1.00 84.75 118 PRO A C 1
ATOM 922 O O . PRO A 1 118 ? 11.002 -6.712 -8.348 1.00 84.75 118 PRO A O 1
ATOM 925 N N . THR A 1 119 ? 10.370 -4.691 -9.088 1.00 91.50 119 THR A N 1
ATOM 926 C CA . THR A 1 119 ? 9.625 -4.332 -7.877 1.00 91.50 119 THR A CA 1
ATOM 927 C C . THR A 1 119 ? 8.408 -3.472 -8.184 1.00 91.50 119 THR A C 1
ATOM 929 O O . THR A 1 119 ? 8.380 -2.767 -9.192 1.00 91.50 119 THR A O 1
ATOM 932 N N . LEU A 1 120 ? 7.443 -3.477 -7.267 1.00 94.00 120 LEU A N 1
ATOM 933 C CA . LEU A 1 120 ? 6.453 -2.417 -7.102 1.00 94.00 120 LEU A CA 1
ATOM 934 C C . LEU A 1 120 ? 6.875 -1.516 -5.937 1.00 94.00 120 LEU A C 1
ATOM 936 O O . LEU A 1 120 ? 7.347 -2.003 -4.910 1.00 94.00 120 LEU A O 1
ATOM 940 N N . VAL A 1 121 ? 6.701 -0.209 -6.101 1.00 93.12 121 VAL A N 1
ATOM 941 C CA . VAL A 1 121 ? 7.025 0.817 -5.111 1.00 93.12 121 VAL A CA 1
ATOM 942 C C . VAL A 1 121 ? 5.777 1.642 -4.823 1.00 93.12 121 VAL A C 1
ATOM 944 O O . VAL A 1 121 ? 5.086 2.050 -5.752 1.00 93.12 121 VAL A O 1
ATOM 947 N N . ALA A 1 122 ? 5.472 1.891 -3.552 1.00 93.19 122 ALA A N 1
ATOM 948 C CA . ALA A 1 122 ? 4.332 2.711 -3.151 1.00 93.19 122 ALA A CA 1
ATOM 949 C C . ALA A 1 122 ? 4.682 3.607 -1.961 1.00 93.19 122 ALA A C 1
ATOM 951 O O . ALA A 1 122 ? 5.447 3.206 -1.083 1.00 93.19 122 ALA A O 1
ATOM 952 N N . ASP A 1 123 ? 4.100 4.803 -1.920 1.00 92.62 123 ASP A N 1
ATOM 953 C CA . ASP A 1 123 ? 4.238 5.711 -0.782 1.00 92.62 123 ASP A CA 1
ATOM 954 C C . ASP A 1 123 ? 3.149 5.437 0.255 1.00 92.62 123 ASP A C 1
ATOM 956 O O . ASP A 1 123 ? 1.979 5.226 -0.083 1.00 92.62 123 ASP A O 1
ATOM 960 N N . LEU A 1 124 ? 3.566 5.425 1.518 1.00 91.19 124 LEU A N 1
ATOM 961 C CA . LEU A 1 124 ? 2.755 5.117 2.679 1.00 91.19 124 LEU A CA 1
ATOM 962 C C . LEU A 1 124 ? 2.785 6.270 3.676 1.00 91.19 124 LEU A C 1
ATOM 964 O O . LEU A 1 124 ? 3.852 6.770 4.026 1.00 91.19 124 LEU A O 1
ATOM 968 N N . GLU A 1 125 ? 1.616 6.584 4.210 1.00 90.31 125 GLU A N 1
ATOM 969 C CA . GLU A 1 125 ? 1.421 7.527 5.306 1.00 90.31 125 GLU A CA 1
ATOM 970 C C . GLU A 1 125 ? 0.865 6.771 6.515 1.00 90.31 125 GLU A C 1
ATOM 972 O O . GLU A 1 125 ? -0.041 5.942 6.372 1.00 90.31 125 GLU A O 1
ATOM 977 N N . GLN A 1 126 ? 1.404 7.010 7.710 1.00 86.75 126 GLN A N 1
ATOM 978 C CA . GLN A 1 126 ? 0.874 6.369 8.913 1.00 86.75 126 GLN A CA 1
ATOM 979 C C . GLN A 1 126 ? -0.536 6.884 9.221 1.00 86.75 126 GLN A C 1
ATOM 981 O O . GLN A 1 126 ? -0.765 8.089 9.309 1.00 86.75 126 GLN A O 1
ATOM 986 N N . VAL A 1 127 ? -1.484 5.970 9.443 1.00 83.62 127 VAL A N 1
ATOM 987 C CA . VAL A 1 127 ? -2.822 6.340 9.913 1.00 83.62 127 VAL A CA 1
ATOM 988 C C . VAL A 1 127 ? -2.758 6.502 11.427 1.00 83.62 127 VAL A C 1
ATOM 990 O O . VAL A 1 127 ? -2.945 5.547 12.180 1.00 83.62 127 VAL A O 1
ATOM 993 N N . THR A 1 128 ? -2.464 7.716 11.886 1.00 69.81 128 THR A N 1
ATOM 994 C CA . THR A 1 128 ? -2.551 8.059 13.307 1.00 69.81 128 THR A CA 1
ATOM 995 C C . THR A 1 128 ? -4.024 8.238 13.659 1.00 69.81 128 THR A C 1
ATOM 997 O O . THR A 1 128 ? -4.668 9.180 13.202 1.00 69.81 128 THR A O 1
ATOM 1000 N N . GLY A 1 129 ? -4.591 7.313 14.434 1.00 46.81 129 GLY A N 1
ATOM 1001 C CA . GLY A 1 129 ? -5.954 7.455 14.940 1.00 46.81 129 GLY A CA 1
ATOM 1002 C C . GLY A 1 129 ? -6.055 8.680 15.849 1.00 46.81 129 GLY A C 1
ATOM 1003 O O . GLY A 1 129 ? -5.422 8.721 16.902 1.00 46.81 129 GLY A O 1
ATOM 1004 N N . GLY A 1 130 ? -6.827 9.681 15.434 1.00 32.94 130 GLY A N 1
ATOM 1005 C CA . GLY A 1 130 ? -7.327 10.725 16.317 1.00 32.94 130 GLY A CA 1
ATOM 1006 C C . GLY A 1 130 ? -8.726 10.350 16.798 1.00 32.94 130 GLY A C 1
ATOM 1007 O O . GLY A 1 130 ? -9.619 10.230 15.964 1.00 32.94 130 GLY A O 1
ATOM 1008 N N . GLY A 1 131 ? -8.895 10.215 18.119 1.00 30.58 131 GLY A N 1
ATOM 1009 C CA . GLY A 1 131 ? -10.196 10.118 18.801 1.00 30.58 131 GLY A CA 1
ATOM 1010 C C . GLY A 1 131 ? -10.725 8.710 19.006 1.00 30.58 131 GLY A C 1
ATOM 1011 O O . GLY A 1 131 ? -11.270 8.147 18.036 1.00 30.58 131 GLY A O 1
#

Nearest PDB structures (foldseek):
  9d94-assembly1_Hc  TM=6.956E-01  e=1.356E-03  Mycobacterium phage Bxb1
  2l25-assembly1_A  TM=3.787E-01  e=8.670E-02  Bordetella bronchiseptica
  8t7u-assembly1_A  TM=3.213E-01  e=3.106E+00  Mus musculus
  6sh3-assembly1_A  TM=3.425E-01  e=4.260E+00  Saccharomyces cerevisiae

Radius of gyration: 20.07 Å; Cα contacts (8 Å, |Δi|>4): 222; chains: 1; bounding box: 67×63×42 Å

Solvent-accessible surface area (backbone atoms only — not comparable to 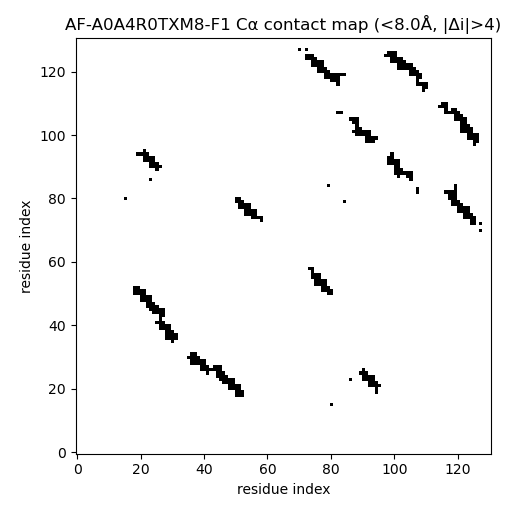full-atom values): 8250 Å² total; per-residue (Å²): 142,86,84,88,74,87,79,92,71,98,75,77,75,86,74,77,89,79,57,46,72,35,35,40,35,34,56,40,75,38,67,48,92,88,78,43,73,80,50,71,40,70,90,73,43,51,77,45,79,50,58,28,45,83,42,80,49,85,78,72,81,79,88,70,84,78,97,82,80,74,74,81,76,48,48,33,34,41,39,23,62,61,41,82,61,96,69,52,61,73,24,34,39,39,47,96,84,45,52,26,31,28,72,37,77,59,40,54,64,61,42,90,89,75,65,51,54,67,32,22,38,31,35,30,36,53,63,76,86,79,134

Mean predicted aligned error: 11.65 Å

Organism: Bifidobacterium longum subsp. longum (NCBI:txid1679)

Sequence (131 aa):
MNFEDSVLGMETGLGMSSLTPMIRQRAKPVIGDGNLVYDEDWSDPEILRFEGYLYSRSSVDSAASEPRDQGTVSDKQLIVPNHAIDIKVHDRIIINGDTWRVTGMPAADQNPFTGWRPTLVADLEQVTGGG

pLDDT: mean 76.98, std 20.41, range [30.58, 96.88]